Protein AF-A0A7X3S6I4-F1 (afdb_monomer_lite)

pLDDT: mean 91.45, std 8.64, range [51.31, 98.62]

Structure (mmCIF, N/CA/C/O backbone):
data_AF-A0A7X3S6I4-F1
#
_entry.id   AF-A0A7X3S6I4-F1
#
loop_
_atom_site.group_PDB
_atom_site.id
_atom_site.type_symbol
_atom_site.label_atom_id
_atom_site.label_alt_id
_atom_site.label_comp_id
_atom_site.label_asym_id
_atom_site.label_entity_id
_atom_site.label_seq_id
_atom_site.pdbx_PDB_ins_code
_atom_site.Cartn_x
_atom_site.Cartn_y
_atom_site.Cartn_z
_atom_site.occupancy
_atom_site.B_iso_or_equiv
_atom_site.auth_seq_id
_atom_site.auth_comp_id
_atom_site.auth_asym_id
_atom_site.auth_atom_id
_atom_site.pdbx_PDB_model_num
ATOM 1 N N . MET A 1 1 ? -4.631 -8.601 24.924 1.00 64.31 1 MET A N 1
ATOM 2 C CA . MET A 1 1 ? -4.562 -7.312 24.188 1.00 64.31 1 MET A CA 1
ATOM 3 C C . MET A 1 1 ? -5.919 -6.880 23.636 1.00 64.31 1 MET A C 1
ATOM 5 O O . MET A 1 1 ? -6.211 -5.705 23.713 1.00 64.31 1 MET A O 1
ATOM 9 N N . LEU A 1 2 ? -6.765 -7.776 23.113 1.00 84.50 2 LEU A N 1
ATOM 10 C CA . LEU A 1 2 ? -8.061 -7.390 22.522 1.00 84.50 2 LEU A CA 1
ATOM 11 C C . LEU A 1 2 ? -9.257 -7.425 23.494 1.00 84.50 2 LEU A C 1
ATOM 13 O O . LEU A 1 2 ? -10.374 -7.162 23.074 1.00 84.50 2 LEU A O 1
ATOM 17 N N . GLU A 1 3 ? -9.046 -7.748 24.769 1.00 85.44 3 GLU A N 1
ATOM 18 C CA . GLU A 1 3 ? -10.126 -7.927 25.760 1.00 85.44 3 GLU A CA 1
ATOM 19 C C . GLU A 1 3 ? -10.633 -6.609 26.359 1.00 85.44 3 GLU A C 1
ATOM 21 O O . GLU A 1 3 ? -11.697 -6.566 26.966 1.00 85.44 3 GLU A O 1
ATOM 26 N N . SER A 1 4 ? -9.883 -5.517 26.189 1.00 93.00 4 SER A N 1
ATOM 27 C CA . SER A 1 4 ? -10.279 -4.186 26.642 1.00 93.00 4 SER A CA 1
ATOM 28 C C . SER A 1 4 ? -10.460 -3.241 25.460 1.00 93.00 4 SER A C 1
ATOM 30 O O . SER A 1 4 ? -9.807 -3.373 24.421 1.00 93.00 4 SER A O 1
ATOM 32 N N . LYS A 1 5 ? -11.317 -2.229 25.634 1.00 93.19 5 LYS A N 1
ATOM 33 C CA . LYS A 1 5 ? -11.504 -1.162 24.641 1.00 93.19 5 LYS A CA 1
ATOM 34 C C . LYS A 1 5 ? -10.176 -0.501 24.271 1.00 93.19 5 LYS A C 1
ATOM 36 O O . LYS A 1 5 ? -9.897 -0.333 23.091 1.00 93.19 5 LYS A O 1
ATOM 41 N N . GLU A 1 6 ? -9.365 -0.141 25.261 1.00 94.88 6 GLU A N 1
ATOM 42 C CA . GLU A 1 6 ? -8.063 0.499 25.043 1.00 94.88 6 GLU A CA 1
ATOM 43 C C . GLU A 1 6 ? -7.116 -0.399 24.241 1.00 94.88 6 GLU A C 1
ATOM 45 O O . GLU A 1 6 ? -6.510 0.042 23.266 1.00 94.88 6 GLU A O 1
ATOM 50 N N . GLY A 1 7 ? -7.058 -1.687 24.578 1.00 95.81 7 GLY A N 1
ATOM 51 C CA . GLY A 1 7 ? -6.223 -2.633 23.856 1.00 95.81 7 GLY A CA 1
ATOM 52 C C . GLY A 1 7 ? -6.675 -2.864 22.407 1.00 95.81 7 GLY A C 1
ATOM 53 O O . GLY A 1 7 ? -5.835 -2.951 21.513 1.00 95.81 7 GLY A O 1
ATOM 54 N N . GLN A 1 8 ? -7.986 -2.861 22.140 1.00 96.06 8 GLN A N 1
ATOM 55 C CA . GLN A 1 8 ? -8.530 -2.891 20.774 1.00 96.06 8 GLN A CA 1
ATOM 56 C C . GLN A 1 8 ? -8.166 -1.627 19.980 1.00 96.06 8 GLN A C 1
ATOM 58 O O . GLN A 1 8 ? -7.812 -1.722 18.807 1.00 96.06 8 GLN A O 1
ATOM 63 N N . LEU A 1 9 ? -8.227 -0.447 20.604 1.00 95.75 9 LEU A N 1
ATOM 64 C CA . LEU A 1 9 ? -7.852 0.819 19.963 1.00 95.75 9 LEU A CA 1
ATOM 65 C C . LEU A 1 9 ? -6.361 0.858 19.612 1.00 95.75 9 LEU A C 1
ATOM 67 O O . LEU A 1 9 ? -6.008 1.187 18.479 1.00 95.75 9 LEU A O 1
ATOM 71 N N . ASN A 1 10 ? -5.497 0.447 20.541 1.00 97.25 10 ASN A N 1
ATOM 72 C CA . ASN A 1 10 ? -4.057 0.358 20.303 1.00 97.25 10 ASN A CA 1
ATOM 73 C C . ASN A 1 10 ? -3.734 -0.629 19.175 1.00 97.25 10 ASN A C 1
ATOM 75 O O . ASN A 1 10 ? -2.917 -0.323 18.307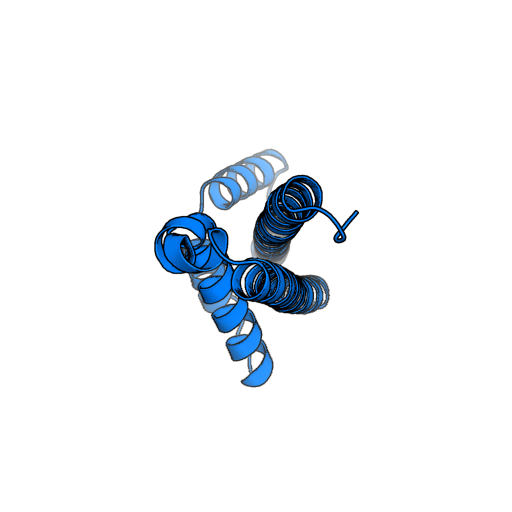 1.00 97.25 10 ASN A O 1
ATOM 79 N N . ALA A 1 11 ? -4.424 -1.773 19.134 1.00 97.69 11 ALA A N 1
ATOM 80 C CA . ALA A 1 11 ? -4.282 -2.732 18.045 1.00 97.69 11 ALA A CA 1
ATOM 81 C C . ALA A 1 11 ? -4.689 -2.131 16.689 1.00 97.69 11 ALA A C 1
ATOM 83 O O . ALA A 1 11 ? -4.003 -2.365 15.699 1.00 97.69 11 ALA A O 1
ATOM 84 N N . ILE A 1 12 ? -5.750 -1.314 16.626 1.00 98.19 12 ILE A N 1
ATOM 85 C CA . ILE A 1 12 ? -6.154 -0.651 15.375 1.00 98.19 12 ILE A CA 1
ATOM 86 C C . ILE A 1 12 ? -5.060 0.296 14.884 1.00 98.19 12 ILE A C 1
ATOM 88 O O . ILE A 1 12 ? -4.712 0.253 13.706 1.00 98.19 12 ILE A O 1
ATOM 92 N N . PHE A 1 13 ? -4.495 1.127 15.762 1.00 98.00 13 PHE A N 1
ATOM 93 C CA . PHE A 1 13 ? -3.411 2.030 15.370 1.00 98.00 13 PHE A CA 1
ATOM 94 C C . PHE A 1 13 ? -2.148 1.271 14.947 1.00 98.00 13 PHE A C 1
ATOM 96 O O . PHE A 1 13 ? -1.518 1.648 13.959 1.00 98.00 13 PHE A O 1
ATOM 103 N N . ALA A 1 14 ? -1.813 0.173 15.631 1.00 98.25 14 ALA A N 1
ATOM 104 C CA . ALA A 1 14 ? -0.692 -0.684 15.257 1.00 98.25 14 ALA A CA 1
ATOM 105 C C . ALA A 1 14 ? -0.904 -1.346 13.883 1.00 98.25 14 ALA A C 1
ATOM 107 O O . ALA A 1 14 ? -0.034 -1.257 13.019 1.00 98.25 14 ALA A O 1
ATOM 108 N N . CYS A 1 15 ? -2.077 -1.941 13.641 1.00 98.25 15 CYS A N 1
ATOM 109 C CA . CYS A 1 15 ? -2.423 -2.535 12.347 1.00 98.25 15 CYS A CA 1
ATOM 110 C C . CYS A 1 15 ? -2.491 -1.484 11.230 1.00 98.25 15 CYS A C 1
ATOM 112 O O . CYS A 1 15 ? -2.087 -1.760 10.105 1.00 98.25 15 CYS A O 1
ATOM 114 N N . TYR A 1 16 ? -2.955 -0.269 11.530 1.00 98.62 16 TYR A N 1
ATOM 115 C CA . TYR A 1 16 ? -2.926 0.841 10.580 1.00 98.62 16 TYR A CA 1
ATOM 116 C C . TYR A 1 16 ? -1.488 1.212 10.209 1.00 98.62 16 TYR A C 1
ATOM 118 O O . TYR A 1 16 ? -1.173 1.332 9.027 1.00 98.62 16 TYR A O 1
ATOM 126 N N . GLY A 1 17 ? -0.606 1.347 11.205 1.00 98.50 17 GLY A N 1
ATOM 127 C CA . GLY A 1 17 ? 0.816 1.612 10.985 1.00 98.50 17 GLY A CA 1
ATOM 128 C C . GLY A 1 17 ? 1.490 0.521 10.154 1.00 98.50 17 GLY A C 1
ATOM 129 O O . GLY A 1 17 ? 2.218 0.838 9.215 1.00 98.50 17 GLY A O 1
ATOM 130 N N . SER A 1 18 ? 1.185 -0.748 10.439 1.00 98.44 18 SER A N 1
ATOM 131 C CA . SER A 1 18 ? 1.667 -1.899 9.667 1.00 98.44 18 SER A CA 1
ATOM 132 C C . SER A 1 18 ? 1.214 -1.837 8.206 1.00 98.44 18 SER A C 1
ATOM 134 O O . SER A 1 18 ? 2.044 -1.853 7.295 1.00 98.44 18 SER A O 1
ATOM 136 N N . ALA A 1 19 ? -0.086 -1.654 7.959 1.00 98.50 19 ALA A N 1
ATOM 137 C CA . ALA A 1 19 ? -0.626 -1.541 6.606 1.00 98.50 19 ALA A CA 1
ATOM 138 C C . ALA A 1 19 ? -0.046 -0.330 5.844 1.00 98.50 19 ALA A C 1
ATOM 140 O O . ALA A 1 19 ? 0.252 -0.425 4.650 1.00 98.50 19 ALA A O 1
ATOM 141 N N . ALA A 1 20 ? 0.164 0.801 6.526 1.00 98.19 20 ALA A N 1
ATOM 142 C CA . ALA A 1 20 ? 0.760 1.996 5.931 1.00 98.19 20 ALA A CA 1
ATOM 143 C C . ALA A 1 20 ? 2.234 1.774 5.563 1.00 98.19 20 ALA A C 1
ATOM 145 O O . ALA A 1 20 ? 2.664 2.166 4.476 1.00 98.19 20 ALA A O 1
ATOM 146 N N . GLN A 1 21 ? 2.993 1.099 6.429 1.00 98.06 21 GLN A N 1
ATOM 147 C CA . GLN A 1 21 ? 4.381 0.728 6.163 1.00 98.06 21 GLN A CA 1
ATOM 148 C C . GLN A 1 21 ? 4.487 -0.239 4.974 1.00 98.06 21 GLN A C 1
ATOM 150 O O . GLN A 1 21 ? 5.350 -0.044 4.118 1.00 98.06 21 GLN A O 1
ATOM 155 N N . HIS A 1 22 ? 3.578 -1.210 4.844 1.00 98.19 22 HIS A N 1
ATOM 156 C CA . HIS A 1 22 ? 3.503 -2.058 3.648 1.00 98.19 22 HIS A CA 1
ATOM 157 C C . HIS A 1 22 ? 3.220 -1.235 2.383 1.00 98.19 22 HIS A C 1
ATOM 159 O O . HIS A 1 22 ? 3.835 -1.476 1.344 1.00 98.19 22 HIS A O 1
ATOM 165 N N . GLY A 1 23 ? 2.362 -0.211 2.471 1.00 97.19 23 GLY A N 1
ATOM 166 C CA . GLY A 1 23 ? 2.133 0.742 1.378 1.00 97.19 23 GLY A CA 1
ATOM 167 C C . GLY A 1 23 ? 3.415 1.442 0.915 1.00 97.19 23 GLY A C 1
ATOM 168 O O . GLY A 1 23 ? 3.660 1.556 -0.285 1.00 97.19 23 GLY A O 1
ATOM 169 N N . GLN A 1 24 ? 4.268 1.851 1.857 1.00 95.50 24 GLN A N 1
ATOM 170 C CA . GLN A 1 24 ? 5.567 2.464 1.555 1.00 95.50 24 GLN A CA 1
ATOM 171 C C . GLN A 1 24 ? 6.551 1.463 0.936 1.00 95.50 24 GLN A C 1
ATOM 173 O O . GLN A 1 24 ? 7.263 1.798 -0.011 1.00 95.50 24 GLN A O 1
ATOM 178 N N . THR A 1 25 ? 6.577 0.221 1.423 1.00 96.00 25 THR A N 1
ATOM 179 C CA . THR A 1 25 ? 7.413 -0.834 0.831 1.00 96.00 25 THR A CA 1
ATOM 180 C C . THR A 1 25 ? 6.991 -1.145 -0.600 1.00 96.00 25 THR A C 1
ATOM 182 O O . THR A 1 25 ? 7.854 -1.315 -1.462 1.00 96.00 25 THR A O 1
ATOM 185 N N . PHE A 1 26 ? 5.688 -1.143 -0.888 1.00 96.56 26 PHE A N 1
ATOM 186 C CA . PHE A 1 26 ? 5.193 -1.320 -2.249 1.00 96.56 26 PHE A CA 1
ATOM 187 C C . PHE A 1 26 ? 5.666 -0.190 -3.183 1.00 96.56 26 PHE A C 1
ATOM 189 O O . PHE A 1 26 ? 6.149 -0.451 -4.286 1.00 96.56 26 PHE A O 1
ATOM 196 N N . GLU A 1 27 ? 5.625 1.069 -2.734 1.00 95.38 27 GLU A N 1
ATOM 197 C CA . GLU A 1 27 ? 6.177 2.208 -3.492 1.00 95.38 27 GLU A CA 1
ATOM 198 C C . GLU A 1 27 ? 7.679 2.079 -3.749 1.00 95.38 27 GLU A C 1
ATOM 200 O O . GLU A 1 27 ? 8.158 2.375 -4.852 1.00 95.38 27 GLU A O 1
ATOM 205 N N . ALA A 1 28 ? 8.428 1.610 -2.750 1.00 93.81 28 ALA A N 1
ATOM 206 C CA . ALA A 1 28 ? 9.851 1.348 -2.894 1.00 93.81 28 ALA A CA 1
ATOM 207 C C . ALA A 1 28 ? 10.115 0.231 -3.918 1.00 93.81 28 ALA A C 1
ATOM 209 O O . ALA A 1 28 ? 11.001 0.383 -4.760 1.00 93.81 28 ALA A O 1
ATOM 210 N N . ALA A 1 29 ? 9.325 -0.847 -3.904 1.00 94.06 29 ALA A N 1
ATOM 211 C CA . ALA A 1 29 ? 9.423 -1.938 -4.874 1.00 94.06 29 ALA A CA 1
ATOM 212 C C . ALA A 1 29 ? 9.173 -1.446 -6.310 1.00 94.06 29 ALA A C 1
ATOM 214 O O . ALA A 1 29 ? 9.986 -1.702 -7.199 1.00 94.06 29 ALA A O 1
ATOM 215 N N . LEU A 1 30 ? 8.117 -0.652 -6.528 1.00 94.44 30 LEU A N 1
ATOM 216 C CA . LEU A 1 30 ? 7.825 -0.038 -7.831 1.00 94.44 30 LEU A CA 1
ATOM 217 C C . LEU A 1 30 ? 8.961 0.879 -8.303 1.00 94.44 30 LEU A C 1
ATOM 219 O O . LEU A 1 30 ? 9.384 0.818 -9.459 1.00 94.44 30 LEU A O 1
ATOM 223 N N . SER A 1 31 ? 9.487 1.708 -7.399 1.00 93.44 31 SER A N 1
ATOM 224 C CA . SER A 1 31 ? 10.608 2.607 -7.692 1.00 93.44 31 SER A CA 1
ATOM 225 C C . SER A 1 31 ? 11.875 1.834 -8.063 1.00 93.44 31 SER A C 1
ATOM 227 O O . SER A 1 31 ? 12.574 2.207 -9.005 1.00 93.44 31 SER A O 1
ATOM 229 N N . ASN A 1 32 ? 12.168 0.741 -7.356 1.00 91.44 32 ASN A N 1
ATOM 230 C CA . ASN A 1 32 ? 13.325 -0.106 -7.633 1.00 91.44 32 ASN A CA 1
ATOM 231 C C . ASN A 1 32 ? 13.194 -0.821 -8.982 1.00 91.44 32 ASN A C 1
ATOM 233 O O . ASN A 1 32 ? 14.157 -0.837 -9.749 1.00 91.44 32 ASN A O 1
ATOM 237 N N . LEU A 1 33 ? 12.007 -1.342 -9.305 1.00 91.44 33 LEU A N 1
ATOM 238 C CA . LEU A 1 33 ? 11.731 -1.970 -10.597 1.00 91.44 33 LEU A CA 1
ATOM 239 C C . LEU A 1 33 ? 11.929 -0.976 -11.754 1.00 91.44 33 LEU A C 1
ATOM 241 O O . LEU A 1 33 ? 12.638 -1.267 -12.717 1.00 91.44 33 LEU A O 1
ATOM 245 N N . LEU A 1 34 ? 11.383 0.237 -11.628 1.00 90.88 34 LEU A N 1
ATOM 246 C CA . LEU A 1 34 ? 11.566 1.308 -12.613 1.00 90.88 34 LEU A CA 1
ATOM 247 C C . LEU A 1 34 ? 13.028 1.746 -12.753 1.00 90.88 34 LEU A C 1
ATOM 249 O O . LEU A 1 34 ? 13.490 2.015 -13.866 1.00 90.88 34 LEU A O 1
ATOM 253 N N . LEU A 1 35 ? 13.769 1.828 -11.646 1.00 89.88 35 LEU A N 1
ATOM 254 C CA . LEU A 1 35 ? 15.191 2.168 -11.662 1.00 89.88 35 LEU A CA 1
ATOM 255 C C . LEU A 1 35 ? 16.010 1.092 -12.386 1.00 89.88 35 LEU A C 1
ATOM 257 O O . LEU A 1 35 ? 16.852 1.419 -13.227 1.00 89.88 35 LEU A O 1
ATOM 261 N N . ALA A 1 36 ? 15.740 -0.181 -12.099 1.00 87.69 36 ALA A N 1
ATOM 262 C CA . ALA A 1 36 ? 16.385 -1.305 -12.763 1.00 87.69 36 ALA A CA 1
ATOM 263 C C . ALA A 1 36 ? 16.060 -1.326 -14.269 1.00 87.69 36 ALA A C 1
ATOM 265 O O . ALA A 1 36 ? 16.973 -1.458 -15.084 1.00 87.69 36 ALA A O 1
ATOM 266 N N . TYR A 1 37 ? 14.809 -1.054 -14.657 1.00 87.38 37 TYR A N 1
ATOM 267 C CA . TYR A 1 37 ? 14.422 -0.941 -16.068 1.00 87.38 37 TYR A CA 1
ATOM 268 C C . TYR A 1 37 ? 15.177 0.191 -16.776 1.00 87.38 37 TYR A C 1
ATOM 270 O O . TYR A 1 37 ? 15.772 -0.013 -17.835 1.00 87.38 37 TYR A O 1
ATOM 278 N N . ASN A 1 38 ? 15.231 1.378 -16.162 1.00 84.31 38 ASN A N 1
ATOM 279 C CA . ASN A 1 38 ? 15.968 2.515 -16.721 1.00 84.31 38 ASN A CA 1
ATOM 280 C C . ASN A 1 38 ? 17.459 2.202 -16.899 1.00 84.31 38 ASN A C 1
ATOM 282 O O . ASN A 1 38 ? 18.057 2.662 -17.869 1.00 84.31 38 ASN A O 1
ATOM 286 N N . SER A 1 39 ? 18.038 1.413 -15.994 1.00 81.88 39 SER A N 1
ATOM 287 C CA . SER A 1 39 ? 19.448 1.009 -16.042 1.00 81.88 39 SER A CA 1
ATOM 288 C C . SER A 1 39 ? 19.746 0.035 -17.182 1.00 81.88 39 SER A C 1
ATOM 290 O O . SER A 1 39 ? 20.827 0.088 -17.764 1.00 81.88 39 SER A O 1
ATOM 292 N N . LEU A 1 40 ? 18.789 -0.833 -17.519 1.00 81.38 40 LEU A N 1
ATOM 293 C CA . LEU A 1 40 ? 18.921 -1.808 -18.603 1.00 81.38 40 LEU A CA 1
ATOM 294 C C . LEU A 1 40 ? 18.690 -1.177 -19.980 1.00 81.38 40 LEU A C 1
ATOM 296 O O . LEU A 1 40 ? 19.454 -1.429 -20.912 1.00 81.38 40 LEU A O 1
ATOM 300 N N . VAL A 1 41 ? 17.676 -0.315 -20.107 1.00 80.94 41 VAL A N 1
ATOM 301 C CA . VAL A 1 41 ? 17.331 0.319 -21.391 1.00 80.94 41 VAL A CA 1
ATOM 302 C C . VAL A 1 41 ? 18.310 1.431 -21.761 1.00 80.94 41 VAL A C 1
ATOM 304 O O . VAL A 1 41 ? 18.727 1.543 -22.918 1.00 80.94 41 VAL A O 1
ATOM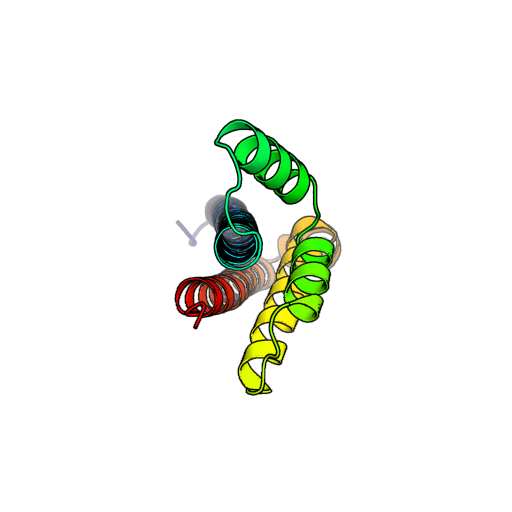 307 N N . LYS A 1 42 ? 18.720 2.261 -20.797 1.00 72.44 42 LYS A N 1
ATOM 308 C CA . LYS A 1 42 ? 19.683 3.335 -21.052 1.00 72.44 42 LYS A CA 1
ATOM 309 C C . LYS A 1 42 ? 21.096 2.784 -20.901 1.00 72.44 42 LYS A C 1
ATOM 311 O O . LYS A 1 42 ? 21.677 2.805 -19.819 1.00 72.44 42 LYS A O 1
ATOM 316 N N . LYS A 1 43 ? 21.666 2.296 -22.008 1.00 59.94 43 LYS A N 1
ATOM 317 C CA . LYS A 1 43 ? 23.080 1.894 -22.062 1.00 59.94 43 LYS A CA 1
ATOM 318 C C . LYS A 1 43 ? 23.953 3.045 -21.533 1.00 59.94 43 LYS A C 1
ATOM 320 O O . LYS A 1 43 ? 23.997 4.101 -22.154 1.00 59.94 43 LYS A O 1
ATOM 325 N N . ARG A 1 44 ? 24.682 2.794 -20.434 1.00 66.81 44 ARG A N 1
ATOM 326 C CA . ARG A 1 44 ? 25.661 3.698 -19.783 1.00 66.81 44 ARG A CA 1
ATOM 327 C C . ARG A 1 44 ? 25.070 4.887 -19.004 1.00 66.81 44 ARG A C 1
ATOM 329 O O . ARG A 1 44 ? 25.440 6.028 -19.260 1.00 66.81 44 ARG A O 1
ATOM 336 N N . LEU A 1 45 ? 24.221 4.633 -18.008 1.00 78.25 45 LEU A N 1
ATOM 337 C CA . LEU A 1 45 ? 23.977 5.635 -16.960 1.00 78.25 45 LEU A CA 1
ATOM 338 C C . LEU A 1 45 ? 25.189 5.728 -16.025 1.00 78.25 45 LEU A C 1
ATOM 340 O O . LEU A 1 45 ? 25.713 4.704 -15.579 1.00 78.25 45 LEU A O 1
ATOM 344 N N . SER A 1 46 ? 25.626 6.950 -15.713 1.00 85.00 46 SER A N 1
ATOM 345 C CA . SER A 1 46 ? 26.580 7.176 -14.627 1.00 85.00 46 SER A CA 1
ATOM 346 C C . SER A 1 46 ? 25.902 6.978 -13.262 1.00 85.00 46 SER A C 1
ATOM 348 O O . SER A 1 46 ? 24.674 6.940 -13.148 1.00 85.00 46 SER A O 1
ATOM 350 N N . ILE A 1 47 ? 26.699 6.887 -12.193 1.00 84.25 47 ILE A N 1
ATOM 351 C CA . ILE A 1 47 ? 26.170 6.816 -10.820 1.00 84.25 47 ILE A CA 1
ATOM 352 C C . ILE A 1 47 ? 25.307 8.046 -10.497 1.00 84.25 47 ILE A C 1
ATOM 354 O O . ILE A 1 47 ? 24.295 7.926 -9.805 1.00 84.25 47 ILE A O 1
ATOM 358 N N . ASP A 1 48 ? 25.675 9.222 -11.004 1.00 87.81 48 ASP A N 1
ATOM 359 C CA . ASP A 1 48 ? 24.942 10.455 -10.724 1.00 87.81 48 ASP A CA 1
ATOM 360 C C . ASP A 1 48 ? 23.626 10.533 -11.507 1.00 87.81 48 ASP A C 1
ATOM 362 O O . ASP A 1 48 ? 22.613 10.966 -10.949 1.00 87.81 48 ASP A O 1
ATOM 366 N N . ASP A 1 49 ? 23.579 9.985 -12.725 1.00 86.50 49 ASP A N 1
ATOM 367 C CA . ASP A 1 49 ? 22.318 9.825 -13.458 1.00 86.50 49 ASP A CA 1
ATOM 368 C C . ASP A 1 49 ? 21.358 8.882 -12.720 1.00 86.50 49 ASP A C 1
ATOM 370 O O . ASP A 1 49 ? 20.165 9.169 -12.596 1.00 86.50 49 ASP A O 1
ATOM 374 N N . LEU A 1 50 ? 21.871 7.776 -12.166 1.00 84.12 50 LEU A N 1
ATOM 375 C CA . LEU A 1 50 ? 21.067 6.841 -11.374 1.00 84.12 50 LEU A CA 1
ATOM 376 C C . LEU A 1 50 ? 20.515 7.491 -10.103 1.00 84.12 50 LEU A C 1
ATOM 378 O O . LEU A 1 50 ? 19.347 7.284 -9.764 1.00 84.12 50 LEU A O 1
ATOM 382 N N . LYS A 1 51 ? 21.312 8.317 -9.413 1.00 87.06 51 LYS A N 1
ATOM 383 C CA . LYS A 1 51 ? 20.839 9.095 -8.255 1.00 87.06 51 LYS A CA 1
ATOM 384 C C . LYS A 1 51 ? 19.742 10.080 -8.651 1.00 87.06 51 LYS A C 1
ATOM 386 O O . LYS A 1 51 ? 18.758 10.208 -7.920 1.00 87.06 51 LYS A O 1
ATOM 391 N N . LEU A 1 52 ? 19.881 10.746 -9.798 1.00 88.44 52 LEU A N 1
ATOM 392 C CA . LEU A 1 52 ? 18.875 11.682 -10.298 1.00 88.44 52 LEU A CA 1
ATOM 393 C C . LEU A 1 52 ? 17.557 10.965 -10.620 1.00 88.44 52 LEU A C 1
ATOM 395 O O . LEU A 1 52 ? 16.491 11.417 -10.194 1.00 88.44 52 LEU A O 1
ATOM 399 N N . VAL A 1 53 ? 17.625 9.817 -11.304 1.00 88.19 53 VAL A N 1
ATOM 400 C CA . VAL A 1 53 ? 16.450 8.977 -11.592 1.00 88.19 53 VAL A CA 1
ATOM 401 C C . VAL A 1 53 ? 15.799 8.506 -10.293 1.00 88.19 53 VAL A C 1
ATOM 403 O O . VAL A 1 53 ? 14.596 8.691 -10.118 1.00 88.19 53 VAL A O 1
ATOM 406 N N . LYS A 1 54 ? 16.580 7.979 -9.343 1.00 87.81 54 LYS A N 1
ATOM 407 C CA . LYS A 1 54 ? 16.072 7.535 -8.036 1.00 87.81 54 LYS A CA 1
ATOM 408 C C . LYS A 1 54 ? 15.382 8.670 -7.271 1.00 87.81 54 LYS A C 1
ATOM 410 O O . LYS A 1 54 ? 14.290 8.476 -6.745 1.00 87.81 54 LYS A O 1
ATOM 415 N N . SER A 1 55 ? 15.983 9.861 -7.247 1.00 89.62 55 SER A N 1
ATOM 416 C CA . SER A 1 55 ? 15.408 11.054 -6.606 1.00 89.62 55 SER A CA 1
ATOM 417 C C . SER A 1 55 ? 14.083 11.474 -7.248 1.00 89.62 55 SER A C 1
ATOM 419 O O . SER A 1 55 ? 13.139 11.833 -6.544 1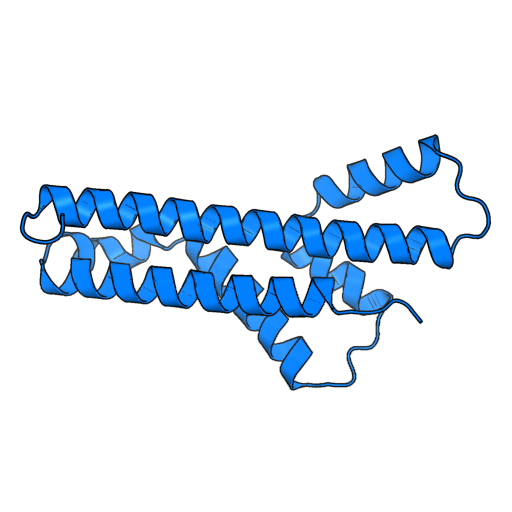.00 89.62 55 SER A O 1
ATOM 421 N N . LYS A 1 56 ? 13.978 11.385 -8.581 1.00 91.69 56 LYS A N 1
ATOM 422 C CA . LYS A 1 56 ? 12.729 11.654 -9.301 1.00 91.69 56 LYS A CA 1
ATOM 423 C C . LYS A 1 56 ? 11.642 10.639 -8.941 1.00 91.69 56 LYS A C 1
ATOM 425 O O . LYS A 1 56 ? 10.534 11.058 -8.624 1.00 91.69 56 LYS A O 1
ATOM 430 N N . LEU A 1 57 ? 11.960 9.342 -8.956 1.00 91.69 57 LEU A N 1
ATOM 431 C CA . LEU A 1 57 ? 11.007 8.273 -8.630 1.00 91.69 57 LEU A CA 1
ATOM 432 C C . LEU A 1 57 ? 10.493 8.388 -7.189 1.00 91.69 57 LEU A C 1
ATOM 434 O O . LEU A 1 57 ? 9.296 8.290 -6.961 1.00 91.69 57 LEU A O 1
ATOM 438 N N . HIS A 1 58 ? 11.362 8.717 -6.230 1.00 87.94 58 HIS A N 1
ATOM 439 C CA . HIS A 1 58 ? 10.979 8.868 -4.821 1.00 87.94 58 HIS A CA 1
ATOM 440 C C . HIS A 1 58 ? 10.005 10.033 -4.549 1.00 87.94 58 HIS A C 1
ATOM 442 O O . HIS A 1 58 ? 9.370 10.083 -3.501 1.00 87.94 58 HIS A O 1
ATOM 448 N N . LYS A 1 59 ? 9.881 10.994 -5.474 1.00 90.62 59 LYS A N 1
ATOM 449 C CA . LYS A 1 59 ? 8.90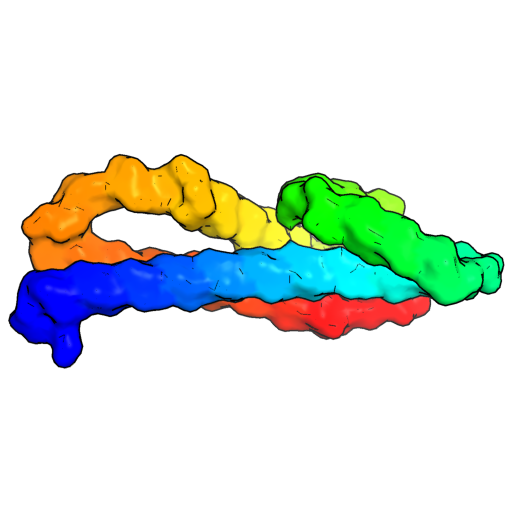9 12.099 -5.375 1.00 90.62 59 LYS A CA 1
ATOM 450 C C . LYS A 1 59 ? 7.549 11.758 -5.987 1.00 90.62 59 LYS A C 1
ATOM 452 O O . LYS A 1 59 ? 6.623 12.561 -5.893 1.00 90.62 59 LYS A O 1
ATOM 457 N N . MET A 1 60 ? 7.437 10.623 -6.671 1.00 91.94 60 MET A N 1
ATOM 458 C CA . MET A 1 60 ? 6.211 10.219 -7.345 1.00 91.94 60 MET A CA 1
ATOM 459 C C . MET A 1 60 ? 5.266 9.540 -6.359 1.00 91.94 60 MET A C 1
ATOM 461 O O . MET A 1 60 ? 5.684 8.799 -5.477 1.00 91.94 60 MET A O 1
ATOM 465 N N . THR A 1 61 ? 3.967 9.778 -6.526 1.00 92.88 61 THR A N 1
ATOM 466 C CA . THR A 1 61 ? 2.947 9.011 -5.806 1.00 92.88 61 THR A CA 1
ATOM 467 C C . THR A 1 61 ? 2.909 7.573 -6.327 1.00 92.88 61 THR A C 1
ATOM 469 O O . THR A 1 61 ? 3.279 7.320 -7.474 1.00 92.88 61 THR A O 1
ATOM 472 N N . MET A 1 62 ? 2.384 6.635 -5.531 1.00 92.88 62 MET A N 1
ATOM 473 C CA . MET A 1 62 ? 2.178 5.244 -5.964 1.00 92.88 62 MET A CA 1
ATOM 474 C C . MET A 1 62 ? 1.447 5.148 -7.312 1.00 92.88 62 MET A C 1
ATOM 476 O O . MET A 1 62 ? 1.864 4.403 -8.195 1.00 92.88 62 MET A O 1
ATOM 480 N N . GLY A 1 63 ? 0.392 5.948 -7.504 1.00 93.00 63 GLY A N 1
ATOM 481 C CA . GLY A 1 63 ? -0.335 5.999 -8.773 1.00 93.00 63 GLY A CA 1
ATOM 482 C C . GLY A 1 63 ? 0.542 6.473 -9.933 1.00 93.00 63 GLY A C 1
ATOM 483 O O . GLY A 1 63 ? 0.527 5.869 -10.999 1.00 93.00 63 GLY A O 1
ATOM 484 N N . ALA A 1 64 ? 1.365 7.504 -9.723 1.00 94.75 64 ALA A N 1
ATOM 485 C CA . ALA A 1 64 ? 2.293 7.977 -10.745 1.00 94.75 64 ALA A CA 1
ATOM 486 C C . ALA A 1 64 ? 3.384 6.941 -11.073 1.00 94.75 64 ALA A C 1
ATOM 488 O O . ALA A 1 64 ? 3.751 6.808 -12.239 1.00 94.75 64 ALA A O 1
ATOM 489 N N . LEU A 1 65 ? 3.878 6.192 -10.078 1.00 94.19 65 LEU A N 1
ATOM 490 C CA . LEU A 1 65 ? 4.824 5.087 -10.285 1.00 94.19 65 LEU A CA 1
ATOM 491 C C . LEU A 1 65 ? 4.200 3.967 -11.127 1.00 94.19 65 LEU A C 1
ATOM 493 O O . LEU A 1 65 ? 4.827 3.503 -12.075 1.00 94.19 65 LEU A O 1
ATOM 497 N N . LEU A 1 66 ? 2.959 3.569 -10.836 1.00 92.62 66 LEU A N 1
ATOM 498 C CA . LEU A 1 66 ? 2.242 2.555 -11.618 1.00 92.62 66 LEU A CA 1
ATOM 499 C C . LEU A 1 66 ? 1.9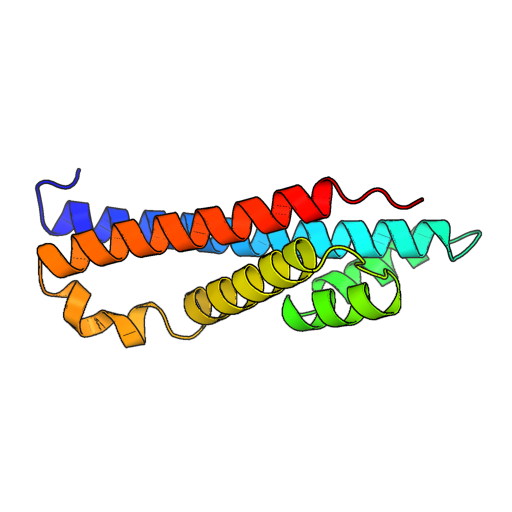95 3.005 -13.062 1.00 92.62 66 LEU A C 1
ATOM 501 O O . LEU A 1 66 ? 2.254 2.243 -13.991 1.00 92.62 66 LEU A O 1
ATOM 505 N N . THR A 1 67 ? 1.569 4.254 -13.263 1.00 92.31 67 THR A N 1
ATOM 506 C CA . THR A 1 67 ? 1.407 4.824 -14.608 1.00 92.31 67 THR A CA 1
ATOM 507 C C . THR A 1 67 ? 2.731 4.857 -15.368 1.00 92.31 67 THR A C 1
ATOM 509 O O . THR A 1 67 ? 2.757 4.613 -16.570 1.00 92.31 67 THR A O 1
ATOM 512 N N . GLU A 1 68 ? 3.844 5.165 -14.699 1.00 91.31 68 GLU A N 1
ATOM 513 C CA . GLU A 1 68 ? 5.165 5.125 -15.330 1.00 91.31 68 GLU A CA 1
ATOM 514 C C . GLU A 1 68 ? 5.580 3.694 -15.680 1.00 91.31 68 GLU A C 1
ATOM 516 O O . GLU A 1 68 ? 6.081 3.468 -16.776 1.00 91.31 68 GLU A O 1
ATOM 521 N N . LEU A 1 69 ? 5.313 2.721 -14.805 1.00 88.81 69 LEU A N 1
ATOM 522 C CA . LEU A 1 69 ? 5.598 1.306 -15.048 1.00 88.81 69 LEU A CA 1
ATOM 523 C C . LEU A 1 69 ? 4.883 0.782 -16.298 1.00 88.81 69 LEU A C 1
ATOM 525 O O . LEU A 1 69 ? 5.506 0.134 -17.136 1.00 88.81 69 LEU A O 1
ATOM 529 N N . GLN A 1 70 ? 3.606 1.127 -16.461 1.00 86.94 70 GLN A N 1
ATOM 530 C CA . GLN A 1 70 ? 2.781 0.706 -17.599 1.00 86.94 70 GLN A CA 1
ATOM 531 C C . GLN A 1 70 ? 3.268 1.237 -18.956 1.00 86.94 70 GLN A C 1
ATOM 533 O O . GLN A 1 70 ? 2.913 0.677 -19.988 1.00 86.94 70 GLN A O 1
ATOM 538 N N . LYS A 1 71 ? 4.091 2.295 -18.988 1.00 86.88 71 LYS A N 1
ATOM 539 C CA . LYS A 1 71 ? 4.704 2.786 -20.240 1.00 86.88 71 LYS A CA 1
ATOM 540 C C . LYS A 1 71 ? 5.832 1.891 -20.741 1.00 86.88 71 LYS A C 1
ATOM 542 O O . LYS A 1 71 ? 6.202 1.971 -21.908 1.00 86.88 71 LYS A O 1
ATOM 547 N N . HIS A 1 72 ? 6.413 1.113 -19.836 1.00 82.88 72 HIS A N 1
ATOM 548 C CA . HIS A 1 72 ? 7.674 0.406 -20.037 1.00 82.88 72 HIS A CA 1
ATOM 549 C C . HIS A 1 72 ? 7.505 -1.110 -19.998 1.00 82.88 72 HIS A C 1
ATOM 551 O O . HIS A 1 72 ? 8.279 -1.825 -20.626 1.00 82.88 72 HIS A O 1
ATOM 557 N N . ILE A 1 73 ? 6.502 -1.597 -19.265 1.00 77.69 73 ILE A N 1
ATOM 558 C CA . ILE A 1 73 ? 6.248 -3.021 -19.062 1.00 77.69 73 ILE A CA 1
ATOM 559 C C . ILE A 1 73 ? 4.809 -3.335 -19.465 1.00 77.69 73 ILE A C 1
ATOM 561 O O . ILE A 1 73 ? 3.859 -2.838 -18.856 1.00 77.69 73 ILE A O 1
ATOM 565 N N . THR A 1 74 ? 4.655 -4.207 -20.460 1.00 78.62 74 THR A N 1
ATOM 566 C CA . THR A 1 74 ? 3.361 -4.813 -20.780 1.00 78.62 74 THR A CA 1
ATOM 567 C C . THR A 1 74 ? 3.077 -5.916 -19.768 1.00 78.62 74 THR A C 1
ATOM 569 O O . THR A 1 74 ? 3.845 -6.865 -19.626 1.00 78.62 74 THR A O 1
ATOM 572 N N . ILE A 1 75 ? 1.976 -5.780 -19.033 1.00 78.31 75 ILE A N 1
ATOM 573 C CA . ILE A 1 75 ? 1.518 -6.785 -18.073 1.00 78.31 75 ILE A CA 1
ATOM 574 C C . ILE A 1 75 ? 0.465 -7.646 -18.775 1.00 78.31 75 ILE A C 1
ATOM 576 O O . ILE A 1 75 ? -0.719 -7.314 -18.764 1.00 78.31 75 ILE A O 1
ATOM 580 N N . ASP A 1 76 ? 0.898 -8.748 -19.389 1.00 76.56 76 ASP A N 1
ATOM 581 C CA . ASP A 1 76 ? 0.012 -9.638 -20.163 1.00 76.56 76 ASP A CA 1
ATOM 582 C C . ASP A 1 76 ? -0.994 -10.392 -19.277 1.00 76.56 76 ASP A C 1
ATOM 584 O O . ASP A 1 76 ? -2.088 -10.769 -19.698 1.00 76.56 76 ASP A O 1
ATOM 588 N N . ALA A 1 77 ? -0.633 -10.605 -18.013 1.00 81.88 77 ALA A N 1
ATOM 589 C CA . ALA A 1 77 ? -1.471 -11.270 -17.033 1.00 81.88 77 ALA A CA 1
ATOM 590 C C . ALA A 1 77 ? -2.467 -10.287 -16.397 1.00 81.88 77 ALA A C 1
ATOM 592 O O . ALA A 1 77 ? -2.109 -9.513 -15.506 1.00 81.88 77 ALA A O 1
ATOM 593 N N . THR A 1 78 ? -3.742 -10.370 -16.785 1.00 84.00 78 THR A N 1
ATOM 594 C CA . THR A 1 78 ? -4.830 -9.533 -16.237 1.00 84.00 78 THR A CA 1
ATOM 595 C C . THR A 1 78 ? -4.881 -9.553 -14.707 1.00 84.00 78 THR 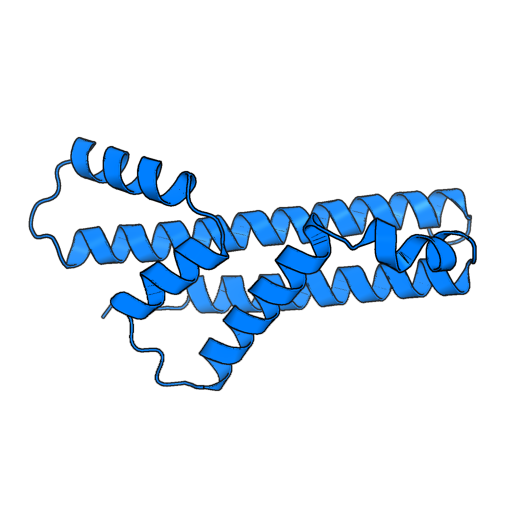A C 1
ATOM 597 O O . THR A 1 78 ? -5.001 -8.503 -14.079 1.00 84.00 78 THR A O 1
ATOM 600 N N . TRP A 1 79 ? -4.662 -10.722 -14.097 1.00 88.50 79 TRP A N 1
ATOM 601 C CA . TRP A 1 79 ? -4.649 -10.880 -12.641 1.00 88.50 79 TRP A CA 1
ATOM 602 C C . TRP A 1 79 ? -3.544 -10.070 -11.941 1.00 88.50 79 TRP A C 1
ATOM 604 O O . TRP A 1 79 ? -3.738 -9.646 -10.801 1.00 88.50 79 TRP A O 1
ATOM 614 N N . VAL A 1 80 ? -2.401 -9.832 -12.597 1.00 90.12 80 VAL A N 1
ATOM 615 C CA . VAL A 1 80 ? -1.317 -8.996 -12.054 1.00 90.12 80 VAL A CA 1
ATOM 616 C C . VAL A 1 80 ? -1.751 -7.538 -12.042 1.00 90.12 80 VAL A C 1
ATOM 618 O O . VAL A 1 80 ? -1.646 -6.878 -11.010 1.00 90.12 80 VAL A O 1
ATOM 621 N N . SER A 1 81 ? -2.282 -7.053 -13.167 1.00 89.25 81 SER A N 1
ATOM 622 C CA . SER A 1 81 ? -2.772 -5.676 -13.291 1.00 89.25 81 SER A CA 1
ATOM 623 C C . SER A 1 81 ? -3.864 -5.378 -12.258 1.00 89.25 81 SER A C 1
ATOM 625 O O . SER A 1 81 ? -3.812 -4.359 -11.565 1.00 89.25 81 SER A O 1
ATOM 627 N N . ASP A 1 82 ? -4.789 -6.322 -12.059 1.00 92.69 82 ASP A N 1
ATOM 628 C CA . ASP A 1 82 ? -5.821 -6.218 -11.029 1.00 92.69 82 ASP A CA 1
ATOM 629 C C . ASP A 1 82 ? -5.245 -6.184 -9.611 1.00 92.69 82 ASP A C 1
ATOM 631 O O . ASP A 1 82 ? -5.693 -5.378 -8.796 1.00 92.69 82 ASP A O 1
ATOM 635 N N . CYS A 1 83 ? -4.230 -7.001 -9.303 1.00 94.94 83 CYS A N 1
ATOM 636 C CA . CYS A 1 83 ? -3.582 -6.967 -7.989 1.00 94.94 83 CYS A CA 1
ATOM 637 C C . CYS A 1 83 ? -2.941 -5.599 -7.708 1.00 94.94 83 CYS A C 1
ATOM 639 O O . CYS A 1 83 ? -3.128 -5.052 -6.620 1.00 94.94 83 CYS A O 1
ATOM 641 N N . LEU A 1 84 ? -2.233 -5.022 -8.686 1.00 94.75 84 LEU A N 1
ATOM 642 C CA . LEU A 1 84 ? -1.609 -3.701 -8.545 1.00 94.75 84 LEU A CA 1
ATOM 643 C C . LEU A 1 84 ? -2.658 -2.594 -8.371 1.00 94.75 84 LEU A C 1
ATOM 645 O O . LEU A 1 84 ? -2.498 -1.716 -7.519 1.00 94.75 84 LEU A O 1
ATOM 649 N N . ARG A 1 85 ? -3.755 -2.654 -9.136 1.00 95.00 85 ARG A N 1
ATOM 650 C CA . ARG A 1 85 ? -4.872 -1.706 -9.028 1.00 95.00 85 ARG A CA 1
ATOM 651 C C . ARG A 1 85 ? -5.544 -1.782 -7.657 1.00 95.00 85 ARG A C 1
ATOM 653 O O . ARG A 1 85 ? -5.733 -0.749 -7.020 1.00 95.00 85 ARG A O 1
ATOM 660 N N . VAL A 1 86 ? -5.853 -2.987 -7.178 1.00 97.38 86 VAL A N 1
ATOM 661 C CA . VAL A 1 86 ? -6.452 -3.185 -5.850 1.00 97.38 86 VAL A CA 1
ATOM 662 C C . VAL A 1 86 ? -5.522 -2.660 -4.756 1.00 97.38 86 VAL A C 1
ATOM 664 O O . VAL A 1 86 ? -5.985 -1.963 -3.857 1.00 97.38 86 VAL A O 1
ATOM 667 N N . ALA A 1 87 ? -4.217 -2.929 -4.829 1.00 97.50 87 ALA A N 1
ATOM 668 C CA . ALA A 1 87 ? -3.264 -2.405 -3.852 1.00 97.50 87 ALA A CA 1
ATOM 669 C C . ALA A 1 87 ? -3.215 -0.867 -3.844 1.00 97.50 87 ALA A C 1
ATOM 671 O O . ALA A 1 87 ? -3.226 -0.268 -2.767 1.00 97.50 87 ALA A O 1
ATOM 672 N N . LEU A 1 88 ? -3.244 -0.223 -5.019 1.00 97.12 88 LEU A N 1
ATOM 673 C CA . LEU A 1 88 ? -3.325 1.237 -5.134 1.00 97.12 88 LEU A CA 1
ATOM 674 C C . LEU A 1 88 ? -4.602 1.792 -4.492 1.00 97.12 88 LEU A C 1
ATOM 676 O O . LEU A 1 88 ? -4.532 2.732 -3.699 1.00 97.12 88 LEU A O 1
ATOM 680 N N . GLU A 1 89 ? -5.761 1.212 -4.809 1.00 97.81 89 GLU A N 1
ATOM 681 C CA . GLU A 1 89 ? -7.052 1.613 -4.239 1.00 97.81 89 GLU A CA 1
ATOM 682 C C . GLU A 1 89 ? -7.044 1.475 -2.710 1.00 97.81 89 GLU A C 1
ATOM 684 O O . GLU A 1 89 ? -7.421 2.407 -1.996 1.00 97.81 89 GLU A O 1
ATOM 689 N N . LYS A 1 90 ? -6.549 0.343 -2.193 1.00 98.12 90 LYS A N 1
ATOM 690 C CA . LYS A 1 90 ? -6.476 0.067 -0.753 1.00 98.12 90 LYS A CA 1
ATOM 691 C C . LYS A 1 90 ? -5.504 0.995 -0.031 1.00 98.12 90 LYS A C 1
ATOM 693 O O . LYS A 1 90 ? -5.862 1.514 1.024 1.00 98.12 90 LYS A O 1
ATOM 698 N N . ARG A 1 91 ? -4.322 1.263 -0.595 1.00 97.00 91 ARG A N 1
ATOM 699 C CA . ARG A 1 91 ? -3.373 2.233 -0.028 1.00 97.00 91 ARG A CA 1
ATOM 700 C C . ARG A 1 91 ? -3.951 3.647 -0.050 1.00 97.00 91 ARG A C 1
ATOM 702 O O . ARG A 1 91 ? -3.821 4.363 0.936 1.00 97.00 91 ARG A O 1
ATOM 709 N N . ASN A 1 92 ? -4.604 4.063 -1.133 1.00 96.94 92 ASN A N 1
ATOM 710 C CA . ASN A 1 92 ? -5.209 5.395 -1.204 1.00 96.94 92 ASN A CA 1
ATOM 711 C C . ASN A 1 92 ? -6.333 5.559 -0.180 1.00 96.94 92 ASN A C 1
ATOM 713 O O . ASN A 1 92 ? -6.348 6.551 0.543 1.00 96.94 92 ASN A O 1
ATOM 717 N N . PHE A 1 93 ? -7.215 4.567 -0.064 1.00 98.12 93 PHE A N 1
ATOM 718 C CA . PHE A 1 93 ? -8.234 4.531 0.982 1.00 98.12 93 PHE A CA 1
ATOM 719 C C . PHE A 1 93 ? -7.609 4.615 2.382 1.00 98.12 93 PHE A C 1
ATOM 721 O O . PHE A 1 93 ? -8.015 5.451 3.190 1.00 98.12 93 PHE A O 1
ATOM 728 N N . LEU A 1 94 ? -6.571 3.806 2.640 1.00 97.81 94 LEU A N 1
ATOM 729 C CA . LEU A 1 94 ? -5.867 3.779 3.920 1.00 97.81 94 LEU A CA 1
ATOM 730 C C . LEU A 1 94 ? -5.368 5.175 4.324 1.00 97.81 94 LEU A C 1
ATOM 732 O O . LEU A 1 94 ? -5.632 5.621 5.435 1.00 97.81 94 LEU A O 1
ATOM 736 N N . ILE A 1 95 ? -4.689 5.869 3.408 1.00 96.50 95 ILE A N 1
ATOM 737 C CA . ILE A 1 95 ? -4.036 7.156 3.685 1.00 96.50 95 ILE A CA 1
ATOM 738 C C . ILE A 1 95 ? -5.016 8.332 3.699 1.00 96.50 95 ILE A C 1
ATOM 740 O O . ILE A 1 95 ? -4.833 9.266 4.479 1.00 96.50 95 ILE A O 1
ATOM 744 N N . HIS A 1 96 ? -6.032 8.326 2.835 1.00 95.94 96 HIS A N 1
ATOM 745 C CA . HIS A 1 96 ? -6.864 9.511 2.622 1.00 95.94 96 HIS A CA 1
ATOM 746 C C . HIS A 1 96 ? -8.161 9.516 3.428 1.00 95.94 96 HIS A C 1
ATOM 748 O O . HIS A 1 96 ? -8.621 10.598 3.792 1.00 95.94 96 HIS A O 1
ATOM 754 N N . SER A 1 97 ? -8.763 8.356 3.707 1.00 96.62 97 SER A N 1
ATOM 755 C CA . SER A 1 97 ? -10.127 8.336 4.250 1.00 96.62 97 SER A CA 1
ATOM 756 C C . SER A 1 97 ? -10.432 7.254 5.286 1.00 96.62 97 SER A C 1
ATOM 758 O O . SER A 1 97 ? -11.505 7.307 5.886 1.00 96.62 97 SER A O 1
ATOM 760 N N . TYR A 1 98 ? -9.503 6.339 5.592 1.00 98.12 98 TYR A N 1
ATOM 761 C CA . TYR A 1 98 ? -9.763 5.180 6.460 1.00 98.12 98 TYR A CA 1
ATOM 762 C C . TYR A 1 98 ? -10.464 5.516 7.782 1.00 98.12 98 TYR A C 1
ATOM 764 O O . TYR A 1 98 ? -11.550 5.010 8.060 1.00 98.12 98 TYR A O 1
ATOM 772 N N . PHE A 1 99 ? -9.872 6.385 8.606 1.00 97.25 99 PHE A N 1
ATOM 773 C CA . PHE A 1 99 ? -10.454 6.719 9.908 1.00 97.25 99 PHE A CA 1
ATOM 774 C C . PHE A 1 99 ? -11.716 7.577 9.793 1.00 97.25 99 PHE A C 1
ATOM 776 O O . PHE A 1 99 ? -12.634 7.395 10.590 1.00 97.25 99 PHE A O 1
ATOM 783 N N . LEU A 1 100 ? -11.793 8.456 8.787 1.00 96.50 100 LEU A N 1
ATOM 784 C CA . LEU A 1 100 ? -12.968 9.298 8.541 1.00 96.50 100 LEU A CA 1
ATOM 785 C C . LEU A 1 100 ? -14.191 8.437 8.203 1.00 96.50 100 LEU A C 1
ATOM 787 O O . LEU A 1 100 ? -15.254 8.591 8.794 1.00 96.50 100 LEU A O 1
ATOM 791 N N . GLU A 1 101 ? -14.022 7.454 7.321 1.00 97.25 101 GLU A N 1
ATOM 792 C CA . GLU A 1 101 ? -15.098 6.550 6.905 1.00 97.25 101 GLU A CA 1
ATOM 793 C C . GLU A 1 101 ? -15.410 5.438 7.922 1.00 97.25 101 GLU A C 1
ATOM 795 O O . GLU A 1 101 ? -16.354 4.663 7.739 1.00 97.25 101 GLU A O 1
ATOM 800 N N . ARG A 1 102 ? -14.608 5.298 8.984 1.00 97.00 102 ARG A N 1
ATOM 801 C CA . ARG A 1 102 ? -14.775 4.265 10.023 1.00 97.00 102 ARG A CA 1
ATOM 802 C C . ARG A 1 102 ? -15.024 4.837 11.415 1.00 97.00 102 ARG A C 1
ATOM 804 O O . ARG A 1 102 ? -15.094 4.076 12.379 1.00 97.00 102 ARG A O 1
ATOM 811 N N . GLU A 1 103 ? -15.259 6.142 11.521 1.00 95.25 103 GLU A N 1
ATOM 812 C CA . GLU A 1 103 ? -15.494 6.849 12.784 1.00 95.25 103 GLU A CA 1
ATOM 813 C C . GLU A 1 103 ? -16.592 6.181 13.638 1.00 95.25 103 GLU A C 1
ATOM 815 O O . GLU A 1 103 ? -16.422 5.951 14.837 1.00 95.25 103 GLU A O 1
ATOM 820 N N . ALA A 1 104 ? -17.705 5.782 13.012 1.00 94.94 104 ALA A N 1
ATOM 821 C CA . ALA A 1 104 ? -18.798 5.095 13.699 1.00 94.94 104 ALA A CA 1
ATOM 822 C C . ALA A 1 104 ? -18.401 3.697 14.205 1.00 94.94 104 ALA A C 1
ATOM 824 O O . ALA A 1 104 ? -18.787 3.307 15.311 1.00 94.94 104 ALA A O 1
ATOM 825 N N . LYS A 1 105 ? -17.591 2.957 13.435 1.00 94.69 105 LYS A N 1
ATOM 826 C CA . LYS A 1 105 ? -17.112 1.620 13.817 1.00 94.69 105 LYS A CA 1
ATOM 827 C C . LYS A 1 105 ? -16.179 1.680 15.023 1.00 94.69 105 LYS A C 1
ATOM 829 O O . LYS A 1 105 ? -16.220 0.798 15.874 1.00 94.69 105 LYS A O 1
ATOM 834 N N . PHE A 1 106 ? -15.423 2.765 15.155 1.00 91.69 106 PHE A N 1
ATOM 835 C CA . PHE A 1 106 ? -14.509 3.005 16.272 1.00 91.69 106 PHE A CA 1
ATOM 836 C C . PHE A 1 106 ? -15.202 2.970 17.649 1.00 91.69 106 PHE A C 1
ATOM 838 O O . PHE A 1 106 ? -14.612 2.573 18.662 1.00 91.69 106 PHE A O 1
ATOM 845 N N . ARG A 1 107 ? -16.484 3.362 17.696 1.00 92.75 107 ARG A N 1
ATOM 846 C CA . ARG A 1 107 ? -17.258 3.502 18.939 1.00 92.75 107 ARG A CA 1
ATOM 847 C C . ARG A 1 107 ? -17.725 2.171 19.528 1.00 92.75 107 ARG A C 1
ATOM 849 O O . ARG A 1 107 ? -17.880 2.079 20.745 1.00 92.75 107 ARG A O 1
ATOM 856 N N . THR A 1 108 ? -17.897 1.134 18.712 1.00 96.56 108 THR A N 1
ATOM 857 C CA . THR A 1 108 ? -18.425 -0.168 19.152 1.00 96.56 108 THR A CA 1
ATOM 858 C C . THR A 1 108 ? -17.336 -1.231 19.171 1.00 96.56 108 THR A C 1
ATOM 860 O O . THR A 1 108 ? -16.357 -1.149 18.438 1.00 96.56 108 THR A O 1
ATOM 863 N N . GLU A 1 109 ? -17.483 -2.239 20.024 1.00 96.19 109 GLU A N 1
ATOM 864 C CA . GLU A 1 109 ? -16.551 -3.369 20.041 1.00 96.19 109 GLU A CA 1
ATOM 865 C C . GLU A 1 109 ? -16.576 -4.157 18.728 1.00 96.19 109 GLU A C 1
ATOM 867 O O . GLU A 1 109 ? -15.527 -4.364 18.122 1.00 96.19 109 GLU A O 1
ATOM 872 N N . ALA A 1 110 ? -17.768 -4.506 18.237 1.00 96.88 110 ALA A N 1
ATOM 873 C CA . ALA A 1 110 ? -17.924 -5.185 16.953 1.00 96.88 110 ALA A CA 1
ATOM 874 C C . ALA A 1 110 ? -17.275 -4.390 15.806 1.00 96.88 110 ALA A C 1
ATOM 876 O O . ALA A 1 110 ? -16.510 -4.950 15.022 1.00 96.88 110 ALA A O 1
ATOM 877 N N . GLY A 1 111 ? -17.492 -3.071 15.762 1.00 97.88 111 GLY A N 1
ATOM 878 C CA . GLY A 1 111 ? -16.883 -2.204 14.759 1.00 97.88 111 GLY A CA 1
ATOM 879 C C . GLY A 1 111 ? -15.356 -2.148 14.856 1.00 97.88 111 GLY A C 1
ATOM 880 O O . GLY A 1 111 ? -14.685 -2.212 13.828 1.00 97.88 111 GLY A O 1
ATOM 881 N N . ARG A 1 112 ? -14.779 -2.113 16.065 1.00 97.38 112 ARG A N 1
ATOM 882 C CA . ARG A 1 112 ? -13.318 -2.187 16.246 1.00 97.38 112 ARG A CA 1
ATOM 883 C C . ARG A 1 112 ? -12.738 -3.515 15.754 1.00 97.38 112 ARG A C 1
ATOM 885 O O . ARG A 1 112 ? -11.700 -3.515 15.096 1.00 97.38 112 ARG A O 1
ATOM 892 N N . LEU A 1 113 ? -13.415 -4.635 16.011 1.00 97.12 113 LEU A N 1
ATOM 893 C CA . LEU A 1 113 ? -12.997 -5.945 15.498 1.00 97.12 113 LEU A CA 1
ATOM 894 C C . LEU A 1 113 ? -13.093 -6.029 13.966 1.00 97.12 113 LEU A C 1
ATOM 896 O O . LEU A 1 113 ? -12.217 -6.615 13.329 1.00 97.12 113 LEU A O 1
ATOM 900 N N . GLU A 1 114 ? -14.115 -5.422 13.358 1.00 98.00 114 GLU A N 1
ATOM 901 C CA . GLU A 1 114 ? -14.208 -5.300 11.898 1.00 98.00 114 GLU A CA 1
ATOM 902 C C . GLU A 1 114 ? -13.057 -4.479 11.315 1.00 98.00 114 GLU A C 1
ATOM 904 O O . GLU A 1 114 ? -12.451 -4.899 10.331 1.00 98.00 114 GLU A O 1
ATOM 909 N N . MET A 1 115 ? -12.722 -3.347 11.939 1.00 98.25 115 MET A N 1
ATOM 910 C CA . MET A 1 115 ? -11.605 -2.501 11.511 1.00 98.25 115 MET A CA 1
ATOM 911 C C . MET A 1 115 ? -10.270 -3.251 11.546 1.00 98.25 115 MET A C 1
ATOM 913 O O . MET A 1 115 ? -9.474 -3.129 10.620 1.00 98.25 115 MET A O 1
ATOM 917 N N . LEU A 1 116 ? -10.026 -4.069 12.574 1.00 98.19 116 LEU A N 1
ATOM 918 C CA . LEU A 1 116 ? -8.819 -4.902 12.642 1.00 98.19 116 LEU A CA 1
ATOM 919 C C . LEU A 1 116 ? -8.738 -5.889 11.471 1.00 98.19 116 LEU A C 1
ATOM 921 O O . LEU A 1 116 ? -7.697 -6.003 10.826 1.00 98.19 116 LEU A O 1
ATOM 925 N N . ARG A 1 117 ? -9.843 -6.577 11.154 1.00 98.00 117 ARG A N 1
ATOM 926 C CA . ARG A 1 117 ? -9.897 -7.510 10.013 1.00 98.00 117 ARG A CA 1
ATOM 927 C C . ARG A 1 117 ? -9.696 -6.790 8.681 1.00 98.00 117 ARG A C 1
ATOM 929 O O . ARG A 1 117 ? -9.013 -7.313 7.803 1.00 98.00 117 ARG A O 1
ATOM 936 N N . GLU A 1 118 ? -10.278 -5.603 8.534 1.00 98.50 118 GLU A N 1
ATOM 937 C CA . GLU A 1 118 ? -10.140 -4.777 7.335 1.00 98.50 118 GLU A CA 1
ATOM 938 C C . GLU A 1 118 ? -8.688 -4.334 7.116 1.00 98.50 118 GLU A C 1
ATOM 940 O O . GLU A 1 118 ? -8.180 -4.481 6.005 1.00 98.50 118 GLU A O 1
ATOM 945 N N . LEU A 1 119 ? -7.992 -3.887 8.167 1.00 98.62 119 LEU A N 1
ATOM 946 C CA . LEU A 1 119 ? -6.575 -3.506 8.092 1.00 98.62 119 LEU A CA 1
ATOM 947 C C . LEU A 1 119 ? -5.680 -4.678 7.693 1.00 98.62 119 LEU A C 1
ATOM 949 O O . LEU A 1 119 ? -4.863 -4.529 6.790 1.00 98.62 119 LEU A O 1
ATOM 953 N N . VAL A 1 120 ? -5.889 -5.859 8.281 1.00 98.12 120 VAL A N 1
ATOM 954 C CA . VAL A 1 120 ? -5.159 -7.077 7.885 1.00 98.12 120 VAL A CA 1
ATOM 955 C C . VAL A 1 120 ? -5.444 -7.443 6.424 1.00 98.12 120 VAL A C 1
ATOM 957 O O . VAL A 1 120 ? -4.554 -7.888 5.703 1.00 98.12 120 VAL A O 1
ATOM 960 N N . SER A 1 121 ? -6.678 -7.252 5.947 1.00 98.50 121 SER A N 1
ATOM 961 C CA . SER A 1 121 ? -7.008 -7.486 4.537 1.00 98.50 121 SER A CA 1
ATOM 962 C C . SER A 1 121 ? -6.362 -6.464 3.598 1.00 98.50 121 SER A C 1
ATOM 964 O O . SER A 1 121 ? -5.995 -6.836 2.484 1.00 98.50 121 SER A O 1
ATOM 966 N N . ILE A 1 122 ? -6.262 -5.196 4.009 1.00 98.62 122 ILE A N 1
ATOM 967 C CA . ILE A 1 122 ? -5.560 -4.143 3.262 1.00 98.62 122 ILE A CA 1
ATOM 968 C C . ILE A 1 122 ? -4.076 -4.494 3.163 1.00 98.62 122 ILE A C 1
ATOM 970 O O . ILE A 1 122 ? -3.536 -4.513 2.059 1.00 98.62 122 ILE A O 1
ATOM 974 N N . GLU A 1 123 ? -3.451 -4.827 4.292 1.00 98.44 123 GLU A N 1
ATOM 975 C CA . GLU A 1 123 ? -2.044 -5.222 4.373 1.00 98.44 123 GLU A CA 1
ATOM 976 C C . GLU A 1 123 ? -1.733 -6.369 3.410 1.00 98.44 123 GLU A C 1
ATOM 978 O O . GLU A 1 123 ? -0.902 -6.205 2.522 1.00 98.44 123 GLU A O 1
ATOM 983 N N . LYS A 1 124 ? -2.490 -7.470 3.479 1.00 98.38 124 LYS A N 1
ATOM 984 C CA . LYS A 1 124 ? -2.312 -8.631 2.589 1.00 98.38 124 LYS A CA 1
ATOM 985 C C . LYS A 1 124 ? -2.442 -8.294 1.104 1.00 98.38 124 LYS A C 1
ATOM 987 O O . LYS A 1 124 ? -1.752 -8.880 0.273 1.00 98.38 124 LYS A O 1
ATOM 992 N N . ALA A 1 125 ? -3.351 -7.386 0.743 1.00 98.38 125 ALA A N 1
ATOM 993 C CA . ALA A 1 125 ? -3.510 -6.966 -0.648 1.00 98.38 125 ALA A CA 1
ATOM 994 C C . ALA A 1 125 ? -2.281 -6.188 -1.145 1.00 98.38 125 ALA A C 1
ATOM 996 O O . ALA A 1 125 ? -1.834 -6.397 -2.273 1.00 98.38 125 ALA A O 1
ATOM 997 N N . ILE A 1 126 ? -1.725 -5.321 -0.294 1.00 98.44 126 ILE A N 1
ATOM 998 C CA . ILE A 1 126 ? -0.528 -4.530 -0.595 1.00 98.44 126 ILE A CA 1
ATOM 999 C C . ILE A 1 126 ? 0.727 -5.415 -0.612 1.00 98.44 126 ILE A C 1
ATOM 1001 O O . ILE A 1 126 ? 1.548 -5.296 -1.522 1.00 98.44 126 ILE A O 1
ATOM 1005 N N . GLU A 1 127 ? 0.866 -6.327 0.348 1.00 97.81 127 GLU A N 1
ATOM 1006 C CA . GLU A 1 127 ? 1.963 -7.297 0.423 1.00 97.81 127 GLU A CA 1
ATOM 1007 C C . GLU A 1 127 ? 2.001 -8.169 -0.835 1.00 97.81 127 GLU A C 1
ATOM 1009 O O . GLU A 1 127 ? 3.014 -8.214 -1.528 1.00 97.81 127 GLU A O 1
ATOM 1014 N N . LYS A 1 128 ? 0.856 -8.738 -1.236 1.00 97.44 128 LYS A N 1
ATOM 1015 C CA . LYS A 1 128 ? 0.758 -9.527 -2.471 1.00 97.44 128 LYS A CA 1
ATOM 1016 C C . LYS A 1 128 ? 1.209 -8.741 -3.706 1.00 97.44 128 LYS A C 1
ATOM 1018 O O . LYS A 1 128 ? 1.900 -9.288 -4.562 1.00 97.44 128 LYS A O 1
ATOM 1023 N N . ALA A 1 129 ? 0.809 -7.476 -3.830 1.00 96.69 129 ALA A N 1
ATOM 1024 C CA . ALA A 1 129 ? 1.249 -6.629 -4.938 1.00 96.69 129 ALA A CA 1
ATOM 1025 C C . ALA A 1 129 ? 2.761 -6.357 -4.889 1.00 96.69 129 ALA A C 1
ATOM 1027 O O . ALA A 1 129 ? 3.423 -6.397 -5.924 1.00 96.69 129 ALA A O 1
ATOM 1028 N N . THR A 1 130 ? 3.308 -6.157 -3.689 1.00 96.81 130 THR A N 1
ATOM 1029 C CA . THR A 1 130 ? 4.747 -5.981 -3.454 1.00 96.81 130 THR A CA 1
ATOM 1030 C C . THR A 1 130 ? 5.537 -7.209 -3.895 1.00 96.81 130 THR A C 1
ATOM 1032 O O . THR A 1 130 ? 6.511 -7.073 -4.635 1.00 96.81 130 THR A O 1
ATOM 1035 N N . ASP A 1 131 ? 5.094 -8.405 -3.509 1.00 95.31 131 ASP A N 1
ATOM 1036 C CA . ASP A 1 131 ? 5.736 -9.666 -3.888 1.00 95.31 131 ASP A CA 1
ATOM 1037 C C . ASP A 1 131 ? 5.722 -9.879 -5.397 1.00 95.31 131 ASP A C 1
ATOM 1039 O O . ASP A 1 131 ? 6.741 -10.244 -5.985 1.00 95.31 131 ASP A O 1
ATOM 1043 N N . ILE A 1 132 ? 4.587 -9.592 -6.045 1.00 93.56 132 ILE A N 1
ATOM 1044 C CA . ILE A 1 132 ? 4.484 -9.653 -7.503 1.00 93.56 132 ILE A CA 1
ATOM 1045 C C . ILE A 1 132 ? 5.487 -8.687 -8.138 1.00 93.56 132 ILE A C 1
ATOM 1047 O O . ILE A 1 132 ? 6.237 -9.102 -9.016 1.00 93.56 132 ILE A O 1
ATOM 1051 N N . THR A 1 133 ? 5.543 -7.430 -7.686 1.00 93.44 133 THR A N 1
ATOM 1052 C CA . THR A 1 133 ? 6.481 -6.423 -8.206 1.00 93.44 133 THR A CA 1
ATOM 1053 C C . THR A 1 133 ? 7.941 -6.826 -8.008 1.00 93.44 133 THR A C 1
ATOM 1055 O O . THR A 1 133 ? 8.731 -6.673 -8.935 1.00 93.44 133 THR A O 1
ATOM 1058 N N . ASN A 1 134 ? 8.305 -7.388 -6.855 1.00 91.44 134 ASN A N 1
ATOM 1059 C CA . ASN A 1 134 ? 9.659 -7.892 -6.608 1.00 91.44 134 ASN A CA 1
ATOM 1060 C C . ASN A 1 134 ? 9.986 -9.134 -7.454 1.00 91.44 134 ASN A C 1
ATOM 1062 O O . ASN A 1 134 ? 11.137 -9.342 -7.835 1.00 91.44 134 ASN A O 1
ATOM 1066 N N . GLY A 1 135 ? 8.979 -9.959 -7.746 1.00 88.50 135 GLY A N 1
ATOM 1067 C CA . GLY A 1 135 ? 9.094 -11.136 -8.603 1.00 88.50 135 GLY A CA 1
ATOM 1068 C C . GLY A 1 135 ? 9.123 -10.820 -10.101 1.00 88.50 135 GLY A C 1
ATOM 1069 O O . GLY A 1 135 ? 9.498 -11.693 -10.890 1.00 88.50 135 GLY A O 1
ATOM 1070 N N . MET A 1 136 ? 8.756 -9.599 -10.514 1.00 86.81 136 MET A N 1
ATOM 1071 C CA . MET A 1 136 ? 8.860 -9.174 -11.910 1.00 86.81 136 MET A CA 1
ATOM 1072 C C . MET A 1 136 ? 10.328 -9.179 -12.331 1.00 86.81 136 MET A C 1
ATOM 1074 O O . MET A 1 136 ? 11.149 -8.396 -11.856 1.00 86.81 136 MET A O 1
ATOM 1078 N N . ARG A 1 137 ? 10.661 -10.077 -13.257 1.00 65.69 137 ARG A N 1
ATOM 1079 C CA . ARG A 1 137 ? 11.970 -10.095 -13.902 1.00 65.69 137 ARG A CA 1
ATOM 1080 C C . ARG A 1 137 ? 11.956 -9.107 -15.054 1.00 65.69 137 ARG A C 1
ATOM 1082 O O . ARG A 1 137 ? 11.047 -9.134 -15.878 1.00 65.69 137 ARG A O 1
ATOM 1089 N N . ILE A 1 138 ? 12.981 -8.268 -15.117 1.00 59.84 138 ILE A N 1
ATOM 1090 C CA . ILE A 1 138 ? 13.245 -7.468 -16.308 1.00 59.84 138 ILE A CA 1
ATOM 1091 C C . ILE A 1 138 ? 14.012 -8.385 -17.260 1.00 59.84 138 ILE A C 1
ATOM 1093 O O . ILE A 1 138 ? 15.141 -8.768 -16.951 1.00 59.84 138 ILE A O 1
ATOM 1097 N N . ALA A 1 139 ? 13.335 -8.831 -18.320 1.00 51.31 139 ALA A N 1
ATOM 1098 C CA . ALA A 1 139 ? 13.895 -9.680 -19.370 1.00 51.31 139 ALA A CA 1
ATOM 1099 C C . ALA A 1 139 ? 14.710 -8.858 -20.375 1.00 51.31 139 ALA A C 1
ATOM 1101 O O . ALA A 1 139 ? 14.307 -7.704 -20.652 1.00 51.31 139 ALA A O 1
#

Secondary structure (DSSP, 8-state):
--SSHHHHHHHHHHHHHHHHHHHHHHHHHHHHHHHHHHHHHSTT--HHHHHHHHHHHHTS-HHHHHHHHHTT-----HHHHHHHHHHHHHHHHHHHTHHHHHHHHHHSHHHHHHHHHHHHHHHHHHHHHHHHHHH----

Radius of gyration: 17.97 Å; chains: 1; bounding box: 45×23×49 Å

Sequence (139 aa):
MLESKEGQLNAIFACYGSAAQHGQTFEAALSNLLLAYNSLVKKRLSIDDLKLVKSKLHKMTMGALLTELQKHITIDATWVSDCLRVALEKRNFLIHSYFLEREAKFRTEAGRLEMLRELVSIEKAIEKATDITNGMRIA

Foldseek 3Di:
DLPDLVVLVVLLVVLLVLLLVLLVLLLVLLLVLVLVLCPVVPPDDDPVNSVVSSVVSVPDDLVRSVVSCVVRDDDPDPVLVVLSVLLSVLNCCSPPPLCVVLVVLSVDSNSSVVSSVSSVVSSVSSNVNSVVSNVDDDD